Protein AF-A0A3P7J690-F1 (afdb_monomer)

Sequence (145 aa):
MEIGPRLKLELLKIEDGIDDGEVLYHRIINKTSTELEMLKKEAPKKKKLKKRMEQENEHRVIRQLEKARELARKEEEELKALKEKAARKQAAATGQTEDIENSKEKDREIAMNRERWVKIFRVVSAPISQYVEILLAKLSFLNFI

Radius of gyration: 31.62 Å; Cα contacts (8 Å, |Δi|>4): 31; chains: 1; bounding box: 75×39×84 Å

Foldseek 3Di:
DDDDDDDDDDDAWDFDDPDLGQTPDGDPDDDDPVVSVVCVVCSVVVVVVVVVVVVVVVVVVVVVVVVVVVVVVVVVVVVVVVVLVVVVVVCVVVVVPVVVVVVVVVVVVVVVVVVVVVVVCCVVVPPPVVVVVVVVVVVVVVVVD

InterPro domains:
  IPR007109 Brix domain [PS50833] (1-20)

Solvent-accessible surface area (backbone atoms only — not comparable to full-atom values): 8595 Å² total; per-residue (Å²): 136,89,85,78,89,87,83,88,85,78,89,54,68,40,58,51,78,77,100,80,39,60,76,77,42,45,74,88,64,80,77,54,73,67,57,50,52,52,49,62,69,43,48,63,56,52,52,54,49,53,52,51,54,50,52,53,49,51,56,47,53,51,53,50,51,52,51,52,50,52,49,51,50,50,53,50,52,52,51,49,54,53,50,51,54,52,52,52,56,50,25,70,73,71,71,50,55,67,65,54,54,56,50,51,54,52,53,50,51,53,50,56,50,50,53,52,49,52,53,52,49,54,66,72,66,51,60,72,67,59,57,54,52,56,50,51,54,50,54,55,56,64,73,73,111

Structure (mmCIF, N/CA/C/O backbone):
data_AF-A0A3P7J690-F1
#
_entry.id   AF-A0A3P7J690-F1
#
loop_
_atom_site.group_PDB
_atom_site.id
_atom_site.type_symbol
_atom_site.label_atom_id
_atom_site.label_alt_id
_atom_site.label_comp_id
_atom_site.label_asym_id
_atom_site.label_entity_id
_atom_site.label_seq_id
_atom_site.pdbx_PDB_ins_code
_atom_site.Cartn_x
_atom_site.Cartn_y
_atom_site.Cartn_z
_atom_site.occupancy
_atom_site.B_iso_or_equiv
_atom_site.auth_seq_id
_atom_site.auth_comp_id
_atom_site.auth_asym_id
_atom_site.auth_atom_id
_atom_site.pdbx_PDB_model_num
ATOM 1 N N . MET A 1 1 ? -42.252 13.217 -8.229 1.00 69.38 1 MET A N 1
ATOM 2 C CA . MET A 1 1 ? -41.284 12.228 -8.745 1.00 69.38 1 MET A CA 1
ATOM 3 C C . MET A 1 1 ? -40.176 12.113 -7.720 1.00 69.38 1 MET A C 1
ATOM 5 O O . MET A 1 1 ? -39.594 13.130 -7.367 1.00 69.38 1 MET A O 1
ATOM 9 N N . GLU A 1 2 ? -39.979 10.927 -7.158 1.00 85.31 2 GLU A N 1
ATOM 10 C CA . GLU A 1 2 ? -38.977 10.700 -6.119 1.00 85.31 2 GLU A CA 1
ATOM 11 C C . GLU A 1 2 ? -37.661 10.268 -6.772 1.00 85.31 2 GLU A C 1
ATOM 13 O O . GLU A 1 2 ? -37.663 9.392 -7.634 1.00 85.31 2 GLU A O 1
ATOM 18 N N . ILE A 1 3 ? -36.553 10.914 -6.405 1.00 86.62 3 ILE A N 1
ATOM 19 C CA . ILE A 1 3 ? -35.230 10.607 -6.953 1.00 86.62 3 ILE A CA 1
ATOM 20 C C . ILE A 1 3 ? -34.375 10.025 -5.829 1.00 86.62 3 ILE A C 1
ATOM 22 O O . ILE A 1 3 ? -34.085 10.690 -4.832 1.00 86.62 3 ILE A O 1
ATOM 26 N N . GLY A 1 4 ? -33.975 8.771 -6.018 1.00 92.12 4 GLY A N 1
ATOM 27 C CA . GLY A 1 4 ? -32.936 8.110 -5.239 1.00 92.12 4 GLY A CA 1
ATOM 28 C C . GLY A 1 4 ? -33.429 7.097 -4.199 1.00 92.12 4 GLY A C 1
ATOM 29 O O . GLY A 1 4 ? -34.594 7.108 -3.795 1.00 92.12 4 GLY A O 1
ATOM 30 N N . PRO A 1 5 ? -32.524 6.208 -3.757 1.00 94.50 5 PRO A N 1
ATOM 31 C CA . PRO A 1 5 ? -32.838 5.151 -2.808 1.00 94.50 5 PRO A CA 1
ATOM 32 C C . PRO A 1 5 ? -33.178 5.714 -1.424 1.00 94.50 5 PRO A C 1
ATOM 34 O O . PRO A 1 5 ? -32.599 6.702 -0.966 1.00 94.50 5 PRO A O 1
ATOM 37 N N . ARG A 1 6 ? -34.116 5.055 -0.738 1.00 93.94 6 ARG A N 1
ATOM 38 C CA . ARG A 1 6 ? -34.442 5.315 0.667 1.00 93.94 6 ARG A CA 1
ATOM 39 C C . ARG A 1 6 ? -33.715 4.306 1.534 1.00 93.94 6 ARG A C 1
ATOM 41 O O . ARG A 1 6 ? -33.884 3.103 1.364 1.00 93.94 6 ARG A O 1
ATOM 48 N N . LEU A 1 7 ? -32.889 4.813 2.442 1.00 95.31 7 LEU A N 1
ATOM 49 C CA . LEU A 1 7 ? -32.101 3.995 3.351 1.00 95.31 7 LEU A CA 1
ATOM 50 C C . LEU A 1 7 ? -32.624 4.159 4.772 1.00 95.31 7 LEU A C 1
ATOM 52 O O . LEU A 1 7 ? -32.899 5.269 5.224 1.00 95.31 7 LEU A O 1
ATOM 56 N N . LYS A 1 8 ? -32.700 3.038 5.484 1.00 94.94 8 LYS A N 1
ATOM 57 C CA . LYS A 1 8 ? -32.831 3.005 6.935 1.00 94.94 8 LYS A CA 1
ATOM 58 C C . LYS A 1 8 ? -31.535 2.423 7.479 1.00 94.94 8 LYS A C 1
ATOM 60 O O . LYS A 1 8 ? -31.213 1.274 7.194 1.00 94.94 8 LYS A O 1
ATOM 65 N N . LEU A 1 9 ? -30.781 3.237 8.205 1.00 96.19 9 LEU A N 1
ATOM 66 C CA . LEU A 1 9 ? -29.509 2.843 8.801 1.00 96.19 9 LEU A CA 1
ATOM 67 C C . LEU A 1 9 ? -29.667 2.708 10.311 1.00 96.19 9 LEU A C 1
ATOM 69 O O . LEU A 1 9 ? -30.478 3.400 10.927 1.00 96.19 9 LEU A O 1
ATOM 73 N N . GLU A 1 10 ? -28.860 1.838 10.905 1.00 95.06 10 GLU A N 1
ATOM 74 C CA . GLU A 1 10 ? -28.808 1.648 12.347 1.00 95.06 10 GLU A CA 1
ATOM 75 C C . GLU A 1 10 ? -27.361 1.681 12.839 1.00 95.06 10 GLU A C 1
ATOM 77 O O . GLU A 1 10 ? -26.461 1.126 12.210 1.00 95.06 10 GLU A O 1
ATOM 82 N N . LEU A 1 11 ? -27.137 2.323 13.989 1.00 95.44 11 LEU A N 1
ATOM 83 C CA . LEU A 1 11 ? -25.810 2.410 14.592 1.00 95.44 11 LEU A CA 1
ATOM 84 C C . LEU A 1 11 ? -25.389 1.059 15.181 1.00 95.44 11 LEU A C 1
ATOM 86 O O . LEU A 1 11 ? -25.926 0.635 16.207 1.00 95.44 11 LEU A O 1
ATOM 90 N N . LEU A 1 12 ? -24.398 0.419 14.565 1.00 95.06 12 LEU A N 1
ATOM 91 C CA . LEU A 1 12 ? -23.839 -0.842 15.052 1.00 95.06 12 LEU A CA 1
ATOM 92 C C . LEU A 1 12 ? -22.627 -0.635 15.969 1.00 95.06 12 LEU A C 1
ATOM 94 O O . LEU A 1 12 ? -22.536 -1.283 17.013 1.00 95.06 12 LEU A O 1
ATOM 98 N N . LYS A 1 13 ? -21.702 0.247 15.575 1.00 94.75 13 LYS A N 1
ATOM 99 C CA . LYS A 1 13 ? -20.387 0.420 16.201 1.00 94.75 13 LYS A CA 1
ATOM 100 C C . LYS A 1 13 ? -19.875 1.851 16.007 1.00 94.75 13 LYS A C 1
ATOM 102 O O . LYS A 1 13 ? -20.186 2.466 14.990 1.00 94.75 13 LYS A O 1
ATOM 107 N N . ILE A 1 14 ? -19.089 2.347 16.961 1.00 93.2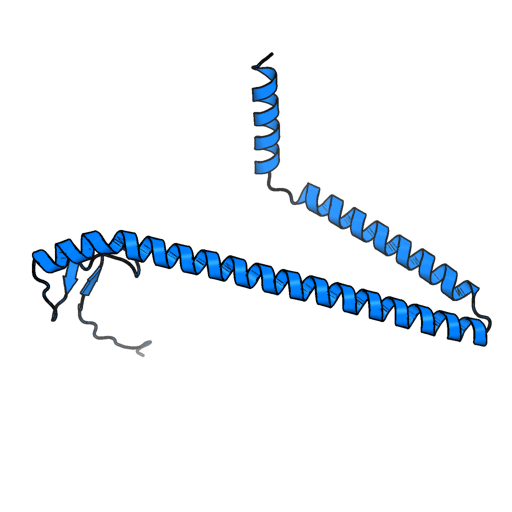5 14 ILE A N 1
ATOM 108 C CA . ILE A 1 14 ? -18.306 3.587 16.855 1.00 93.25 14 ILE A CA 1
ATOM 109 C C . ILE A 1 14 ? -16.833 3.234 17.065 1.00 93.25 14 ILE A C 1
ATOM 111 O O . ILE A 1 14 ? -16.505 2.533 18.024 1.00 93.25 14 ILE A O 1
ATOM 115 N N . GLU A 1 15 ? -15.964 3.723 16.185 1.00 92.50 15 GLU A N 1
ATOM 116 C CA . GLU A 1 15 ? -14.510 3.546 16.250 1.00 92.50 15 GLU A CA 1
ATOM 117 C C . GLU A 1 15 ? -13.802 4.899 16.231 1.00 92.50 15 GLU A C 1
ATOM 119 O O . GLU A 1 15 ? -14.315 5.865 15.667 1.00 92.50 15 GLU A O 1
ATOM 124 N N . ASP A 1 16 ? -12.633 4.961 16.861 1.00 89.69 16 ASP A N 1
ATOM 125 C CA . ASP A 1 16 ? -11.772 6.139 16.844 1.00 89.69 16 ASP A CA 1
ATOM 126 C C . ASP A 1 16 ? -10.922 6.197 15.562 1.00 89.69 16 ASP A C 1
ATOM 128 O O . ASP A 1 16 ? -10.019 5.390 15.358 1.00 89.69 16 ASP A O 1
ATOM 132 N N . GLY A 1 17 ? -11.185 7.162 14.684 1.00 87.56 17 GLY A N 1
ATOM 133 C CA . GLY A 1 17 ? -10.461 7.314 13.421 1.00 87.56 17 GLY A CA 1
ATOM 134 C C . GLY A 1 17 ? -11.011 6.446 12.285 1.00 87.56 17 GLY A C 1
ATOM 135 O O . GLY A 1 17 ? -12.208 6.181 12.213 1.00 87.56 17 GLY A O 1
ATOM 136 N N . ILE A 1 18 ? -10.140 6.065 11.344 1.00 84.69 18 ILE A N 1
ATOM 137 C CA . ILE A 1 18 ? -10.514 5.359 10.108 1.00 84.69 18 ILE A CA 1
ATOM 138 C C . ILE A 1 18 ? -9.861 3.974 10.106 1.00 84.69 18 ILE A C 1
ATOM 140 O O . ILE A 1 18 ? -8.638 3.873 10.214 1.00 84.69 18 ILE A O 1
ATOM 144 N N . ASP A 1 19 ? -10.690 2.936 9.977 1.00 76.56 19 ASP A N 1
ATOM 145 C CA . ASP A 1 19 ? -10.385 1.510 9.755 1.00 76.56 19 ASP A CA 1
ATOM 146 C C . ASP A 1 19 ? -9.514 0.758 10.788 1.00 76.56 19 ASP A C 1
ATOM 148 O O . ASP A 1 19 ? -9.654 -0.456 10.914 1.00 76.56 19 ASP A O 1
ATOM 152 N N . ASP A 1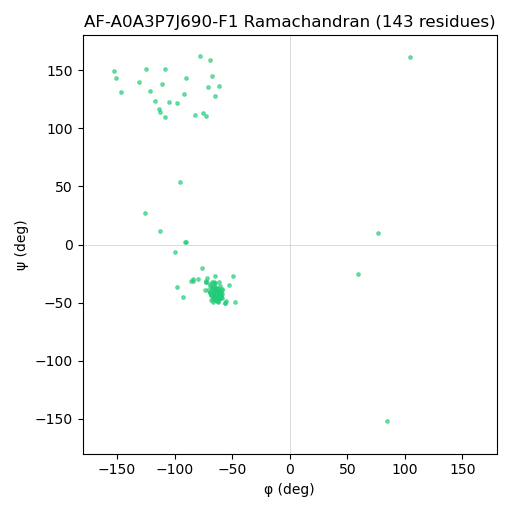 20 ? -8.653 1.428 11.560 1.00 75.38 20 ASP A N 1
ATOM 153 C CA . ASP A 1 20 ? -7.744 0.804 12.546 1.00 75.38 20 ASP A CA 1
ATOM 154 C C . ASP A 1 20 ? -7.898 1.405 13.962 1.00 75.38 20 ASP A C 1
ATOM 156 O O . ASP A 1 20 ? -6.951 1.446 14.756 1.00 75.38 20 ASP A O 1
ATOM 160 N N . GLY A 1 21 ? -9.093 1.916 14.253 1.00 82.94 21 GLY A N 1
ATOM 161 C CA . GLY A 1 21 ? -9.443 2.598 15.493 1.00 82.94 21 GLY A CA 1
ATOM 162 C C . GLY A 1 21 ? -9.715 1.701 16.691 1.00 82.94 21 GLY A C 1
ATOM 163 O O . GLY A 1 21 ? -10.032 0.519 16.560 1.00 82.94 21 GLY A O 1
ATOM 164 N N . GLU A 1 22 ? -9.664 2.283 17.888 1.00 86.81 22 GLU A N 1
ATOM 165 C CA . GLU A 1 22 ? -10.257 1.642 19.062 1.00 86.81 22 GLU A CA 1
ATOM 166 C C . GLU A 1 22 ? -11.787 1.673 18.953 1.00 86.81 22 GLU A C 1
ATOM 168 O O . GLU A 1 22 ? -12.374 2.700 18.617 1.00 86.81 22 GLU A O 1
ATOM 173 N N . VAL A 1 23 ? -12.448 0.556 19.267 1.00 89.50 23 VAL A N 1
ATOM 174 C CA . VAL A 1 23 ? -13.912 0.495 19.332 1.00 89.50 23 VAL A CA 1
ATOM 175 C C . VAL A 1 23 ? -14.397 1.179 20.607 1.00 89.50 23 VAL A C 1
ATOM 177 O O . VAL A 1 23 ? -14.185 0.662 21.702 1.00 89.50 23 VAL A O 1
ATOM 180 N N . LEU A 1 24 ? -15.094 2.304 20.457 1.00 89.94 24 LEU A N 1
ATOM 181 C CA . LEU A 1 24 ? -15.653 3.085 21.564 1.00 89.94 24 LEU A CA 1
ATOM 182 C C . LEU A 1 24 ? -17.028 2.566 21.999 1.00 89.94 24 LEU A C 1
ATOM 184 O O . LEU A 1 24 ? -17.396 2.651 23.167 1.00 89.94 24 LEU A O 1
ATOM 188 N N . TYR A 1 25 ? -17.794 2.025 21.053 1.00 90.88 25 TYR A N 1
ATOM 189 C CA . TYR A 1 25 ? -19.128 1.487 21.297 1.00 90.88 25 TYR A CA 1
ATOM 190 C C . TYR A 1 25 ? -19.438 0.367 20.313 1.00 90.88 25 TYR A C 1
ATOM 192 O O . TYR A 1 25 ? -19.100 0.468 19.134 1.00 90.88 25 TYR A O 1
ATOM 200 N N . HIS A 1 26 ? -20.141 -0.666 20.770 1.00 94.12 26 HIS A N 1
ATOM 201 C CA . HIS A 1 26 ? -20.696 -1.699 19.907 1.00 94.12 26 HIS A CA 1
ATOM 202 C C . HIS A 1 26 ? -22.026 -2.193 20.487 1.00 94.12 26 HIS A C 1
ATOM 204 O O . HIS A 1 26 ? -22.111 -2.525 21.662 1.00 94.12 26 HIS A O 1
ATOM 210 N N . ARG A 1 27 ? -23.078 -2.269 19.663 1.00 92.75 27 ARG A N 1
ATOM 211 C CA . ARG A 1 27 ? -24.443 -2.580 20.130 1.00 92.75 27 ARG A CA 1
ATOM 212 C C . ARG A 1 27 ? -24.598 -3.998 20.697 1.00 92.75 27 ARG A C 1
ATOM 214 O O . ARG A 1 27 ? -25.287 -4.191 21.688 1.00 92.75 27 ARG A O 1
ATOM 221 N N . ILE A 1 28 ? -24.016 -4.984 20.013 1.00 94.19 28 ILE A N 1
ATOM 222 C CA . ILE A 1 28 ? -24.199 -6.416 20.315 1.00 94.19 28 ILE A CA 1
ATOM 223 C C . ILE A 1 28 ? -23.046 -6.989 21.154 1.00 94.19 28 ILE A C 1
ATOM 225 O O . ILE A 1 28 ? -23.262 -7.853 21.997 1.00 94.19 28 ILE A O 1
ATOM 229 N N . ILE A 1 29 ? -21.815 -6.535 20.911 1.00 89.44 29 ILE A N 1
ATOM 230 C CA . ILE A 1 29 ? -20.603 -7.125 21.478 1.00 89.44 29 ILE A CA 1
ATOM 231 C C . ILE A 1 29 ? -20.042 -6.179 22.532 1.00 89.44 29 ILE A C 1
ATOM 233 O O . ILE A 1 29 ? -19.474 -5.147 22.192 1.00 89.44 29 ILE A O 1
ATOM 237 N N . ASN A 1 30 ? -20.131 -6.571 23.797 1.00 87.38 30 ASN A N 1
ATOM 238 C CA . ASN A 1 30 ? -19.525 -5.830 24.895 1.00 87.38 30 ASN A CA 1
ATOM 239 C C . ASN A 1 30 ? -18.272 -6.564 25.361 1.00 87.38 30 ASN A C 1
ATOM 241 O O . ASN A 1 30 ? -18.339 -7.736 25.725 1.00 87.38 30 ASN A O 1
ATOM 245 N N . LYS A 1 31 ? -17.133 -5.874 25.331 1.00 88.00 31 LYS A N 1
ATOM 246 C CA . LYS A 1 31 ? -15.862 -6.407 25.827 1.00 88.00 3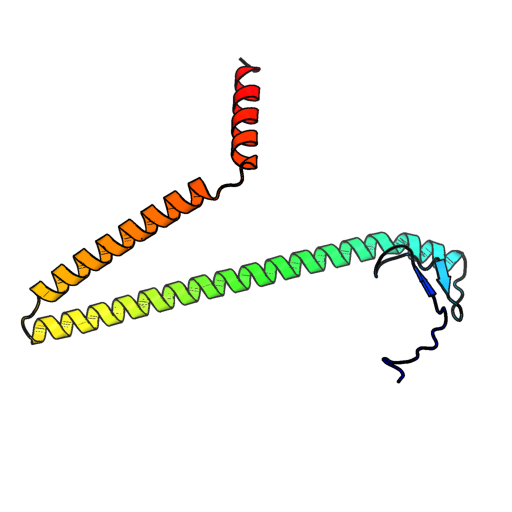1 LYS A CA 1
ATOM 247 C C . LYS A 1 31 ? -15.696 -6.056 27.297 1.00 88.00 31 LYS A C 1
ATOM 249 O O . LYS A 1 31 ? -16.082 -4.969 27.726 1.00 88.00 31 LYS A O 1
ATOM 254 N N . THR A 1 32 ? -15.109 -6.969 28.055 1.00 89.31 32 THR A N 1
ATOM 255 C CA . THR A 1 32 ? -14.739 -6.720 29.452 1.00 89.31 32 THR A CA 1
ATOM 256 C C . THR A 1 32 ? -13.579 -5.722 29.533 1.00 89.31 32 THR A C 1
ATOM 258 O O . THR A 1 32 ? -12.834 -5.525 28.569 1.00 89.31 32 THR A O 1
ATOM 261 N N . SER A 1 33 ? -13.402 -5.068 30.686 1.00 87.19 33 SER A N 1
ATOM 262 C CA . SER A 1 33 ? -12.327 -4.079 30.873 1.00 87.19 33 SER A CA 1
ATOM 263 C C . SER A 1 33 ? -10.934 -4.674 30.641 1.00 87.19 33 SER A C 1
ATOM 265 O O . SER A 1 33 ? -10.083 -4.042 30.017 1.00 87.19 33 SER A O 1
ATOM 267 N N . THR A 1 34 ? -10.723 -5.918 31.069 1.00 90.31 34 THR A N 1
ATOM 268 C CA . THR A 1 34 ? -9.463 -6.649 30.893 1.00 90.31 34 THR A CA 1
ATOM 269 C C . THR A 1 34 ? -9.164 -6.923 29.418 1.00 90.31 34 THR A C 1
ATOM 271 O O . THR A 1 34 ? -8.036 -6.725 28.966 1.00 90.31 34 THR A O 1
ATOM 274 N N . GLU A 1 35 ? -10.168 -7.312 28.631 1.00 86.94 35 GLU A N 1
ATOM 275 C CA . GLU A 1 35 ? -10.029 -7.504 27.183 1.00 86.94 35 GLU A CA 1
ATOM 276 C C . GLU A 1 35 ? -9.717 -6.193 26.457 1.00 86.94 35 GLU A C 1
ATOM 278 O O . GLU A 1 35 ? -8.874 -6.176 25.557 1.00 86.94 35 GLU A O 1
ATOM 283 N N . LEU A 1 36 ? -10.348 -5.085 26.858 1.00 86.56 36 LEU A N 1
ATOM 284 C CA . LEU A 1 36 ? -10.062 -3.762 26.297 1.00 86.56 36 LEU A CA 1
ATOM 285 C C . LEU A 1 36 ? -8.610 -3.344 26.555 1.00 86.56 36 LEU A C 1
ATOM 287 O O . LEU A 1 36 ? -7.933 -2.877 25.638 1.00 86.56 36 LEU A O 1
ATOM 291 N N . GLU A 1 37 ? -8.090 -3.567 27.762 1.00 88.25 37 GLU A N 1
ATOM 292 C CA . GLU A 1 37 ? -6.685 -3.291 28.077 1.00 88.25 37 GLU A CA 1
ATOM 293 C C . GLU A 1 37 ? -5.713 -4.150 27.261 1.00 88.25 37 GLU A C 1
ATOM 295 O O . GLU A 1 37 ? -4.695 -3.644 26.778 1.00 88.25 37 GLU A O 1
ATOM 300 N N . MET A 1 38 ? -6.012 -5.440 27.076 1.00 89.69 38 MET A N 1
ATOM 301 C CA . MET A 1 38 ? -5.195 -6.313 26.227 1.00 89.69 38 MET A CA 1
ATOM 302 C C . MET A 1 38 ? -5.178 -5.817 24.780 1.00 89.69 38 MET A C 1
ATOM 304 O O . MET A 1 38 ? -4.111 -5.701 24.175 1.00 89.69 38 MET A O 1
ATOM 308 N N . LEU A 1 39 ? -6.337 -5.434 24.243 1.00 86.94 39 LEU A N 1
ATOM 309 C CA . LEU A 1 39 ? -6.446 -4.899 22.888 1.00 86.94 39 LEU A CA 1
ATOM 310 C C . LEU A 1 39 ? -5.667 -3.593 22.717 1.00 86.94 39 LEU A C 1
ATOM 312 O O . LEU A 1 39 ? -4.958 -3.445 21.722 1.00 86.94 39 LEU A O 1
ATOM 316 N N . LYS A 1 40 ? -5.714 -2.690 23.703 1.00 86.56 40 LYS A N 1
ATOM 317 C CA . LYS A 1 40 ? -4.905 -1.458 23.715 1.00 86.56 40 LYS A CA 1
ATOM 318 C C . LYS A 1 40 ? -3.410 -1.751 23.679 1.00 86.56 40 LYS A C 1
ATOM 320 O O . LYS A 1 40 ? -2.671 -1.104 22.940 1.00 86.56 40 LYS A O 1
ATOM 325 N N . LYS A 1 41 ? -2.957 -2.751 24.439 1.00 89.94 41 LYS A N 1
ATOM 326 C CA . LYS A 1 41 ? -1.547 -3.178 24.454 1.00 89.94 41 LYS A CA 1
ATOM 327 C C . LYS A 1 41 ? -1.118 -3.816 23.127 1.00 89.94 41 LYS A C 1
ATOM 329 O O . LYS A 1 41 ? 0.039 -3.680 22.724 1.00 89.94 41 LYS A O 1
ATOM 334 N N . GLU A 1 42 ? -2.022 -4.503 22.433 1.00 89.19 42 GLU A N 1
ATOM 335 C CA . GLU A 1 42 ? -1.742 -5.155 21.148 1.00 89.19 42 GLU A CA 1
ATOM 336 C C . GLU A 1 42 ? -1.845 -4.232 19.929 1.00 89.19 42 GLU A C 1
ATOM 338 O O . GLU A 1 42 ? -1.116 -4.433 18.953 1.00 89.19 42 GLU A O 1
ATOM 343 N N . ALA A 1 43 ? -2.715 -3.222 19.968 1.00 87.06 43 ALA A N 1
ATOM 344 C CA . ALA A 1 43 ? -2.956 -2.286 18.871 1.00 87.06 43 ALA A CA 1
ATOM 345 C C . ALA A 1 43 ? -1.671 -1.700 18.241 1.00 87.06 43 ALA A C 1
ATOM 347 O O . ALA A 1 43 ? -1.511 -1.806 17.019 1.00 87.06 43 ALA A O 1
ATOM 348 N N . PRO A 1 44 ? -0.690 -1.166 19.004 1.00 88.06 44 PRO A N 1
ATOM 349 C CA . PRO A 1 44 ? 0.525 -0.613 18.406 1.00 88.06 44 PRO A CA 1
ATOM 350 C C . PRO A 1 44 ? 1.387 -1.683 17.727 1.00 88.06 44 PRO A C 1
ATOM 352 O O . PRO A 1 44 ? 2.020 -1.411 16.704 1.00 88.06 44 PRO A O 1
ATOM 355 N N . LYS A 1 45 ? 1.395 -2.918 18.250 1.00 90.56 45 LYS A N 1
ATOM 356 C CA . LYS A 1 45 ? 2.121 -4.039 17.635 1.00 90.56 45 LYS A CA 1
ATOM 357 C C . LYS A 1 45 ? 1.501 -4.407 16.291 1.00 90.56 45 LYS A C 1
ATOM 359 O O . LYS A 1 45 ? 2.234 -4.535 15.311 1.00 90.56 45 LYS A O 1
ATOM 364 N N . LYS A 1 46 ? 0.168 -4.509 16.229 1.00 88.75 46 LYS A N 1
ATOM 365 C CA . LYS A 1 46 ? -0.575 -4.787 14.988 1.00 88.75 46 LYS A CA 1
ATOM 366 C C . LYS A 1 46 ? -0.344 -3.690 13.950 1.00 88.75 46 LYS A C 1
ATOM 368 O O . LYS A 1 46 ? 0.025 -3.998 12.819 1.00 88.75 46 LYS A O 1
ATOM 373 N N . LYS A 1 47 ? -0.425 -2.417 14.351 1.00 88.38 47 LYS A N 1
ATOM 374 C CA . LYS A 1 47 ? -0.158 -1.269 13.468 1.00 88.38 47 LYS A CA 1
ATOM 375 C C . LYS A 1 47 ? 1.269 -1.282 12.912 1.00 88.38 47 LYS A C 1
ATOM 377 O O . LYS A 1 47 ? 1.477 -1.072 11.719 1.00 88.38 47 LYS A O 1
ATOM 382 N N . LYS A 1 48 ? 2.261 -1.579 13.758 1.00 91.94 48 LYS A N 1
ATOM 383 C CA . LYS A 1 48 ? 3.665 -1.698 13.336 1.00 91.94 48 LYS A CA 1
ATOM 384 C C . LYS A 1 48 ? 3.873 -2.854 12.356 1.00 91.94 48 LYS A C 1
ATOM 386 O O . LYS A 1 48 ? 4.622 -2.692 11.398 1.00 91.94 48 LYS A O 1
ATOM 391 N N . LEU A 1 49 ? 3.229 -3.998 12.590 1.00 93.44 49 LEU A N 1
ATOM 392 C CA . LEU A 1 49 ? 3.312 -5.152 11.697 1.00 93.44 49 LEU A CA 1
ATOM 393 C C . LEU A 1 49 ? 2.679 -4.844 10.335 1.00 93.44 49 LEU A C 1
ATOM 395 O O . LEU A 1 49 ? 3.332 -5.055 9.320 1.00 93.44 49 LEU A O 1
ATOM 399 N N . LYS A 1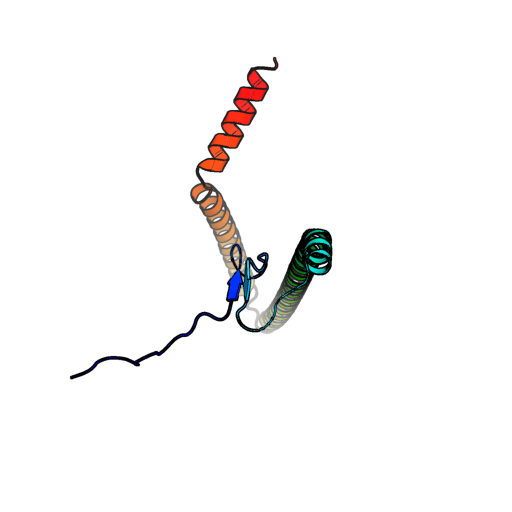 50 ? 1.473 -4.260 10.319 1.00 91.06 50 LYS A N 1
ATOM 400 C CA . LYS A 1 50 ? 0.774 -3.843 9.093 1.00 91.06 50 LYS A CA 1
ATOM 401 C C . LYS A 1 50 ? 1.642 -2.901 8.256 1.00 91.06 50 LYS A C 1
ATOM 403 O O . LYS A 1 50 ? 1.880 -3.172 7.085 1.00 91.06 50 LYS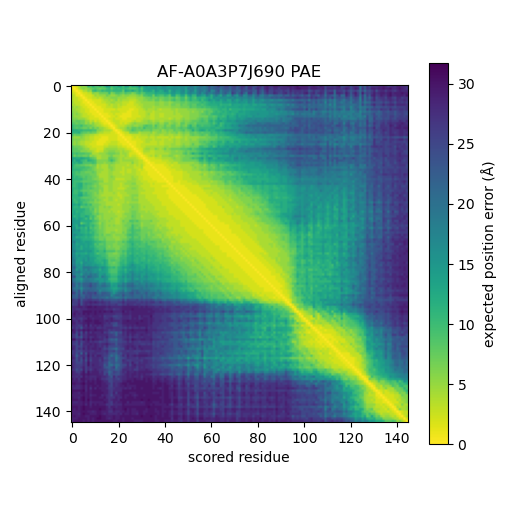 A O 1
ATOM 408 N N . LYS A 1 51 ? 2.224 -1.874 8.887 1.00 92.38 51 LYS A N 1
ATOM 409 C CA . LYS A 1 51 ? 3.127 -0.932 8.210 1.00 92.38 51 LYS A CA 1
ATOM 410 C C . LYS A 1 51 ? 4.379 -1.608 7.640 1.00 92.38 51 LYS A C 1
ATOM 412 O O . LYS A 1 51 ? 4.803 -1.275 6.541 1.00 92.38 51 LYS A O 1
ATOM 417 N N . ARG A 1 52 ? 4.979 -2.555 8.370 1.00 95.50 52 ARG A N 1
ATOM 418 C CA . ARG A 1 52 ? 6.132 -3.323 7.866 1.00 95.50 52 ARG A CA 1
ATOM 419 C C . ARG A 1 52 ? 5.763 -4.165 6.648 1.00 95.50 52 ARG A C 1
ATOM 421 O O . ARG A 1 52 ? 6.485 -4.133 5.662 1.00 95.50 52 ARG A O 1
ATOM 428 N N . MET A 1 53 ? 4.633 -4.867 6.704 1.00 94.75 53 MET A N 1
ATOM 429 C CA . MET A 1 53 ? 4.152 -5.682 5.586 1.00 94.75 53 MET A CA 1
ATOM 430 C C . MET A 1 53 ? 3.869 -4.837 4.340 1.00 94.75 53 MET A C 1
ATOM 432 O O . MET A 1 53 ? 4.192 -5.251 3.229 1.00 94.75 53 MET A O 1
ATOM 436 N N . GLU A 1 54 ? 3.293 -3.649 4.520 1.00 94.56 54 GLU A N 1
ATOM 437 C CA . GLU A 1 54 ? 3.037 -2.705 3.433 1.00 94.56 54 GLU A CA 1
ATOM 438 C C . GLU A 1 54 ? 4.342 -2.239 2.778 1.00 94.56 54 GLU A C 1
ATOM 440 O O . GLU A 1 54 ? 4.505 -2.393 1.569 1.00 94.56 54 GLU A O 1
ATOM 445 N N . GLN A 1 55 ? 5.324 -1.815 3.579 1.00 95.75 55 GLN A N 1
ATOM 446 C CA . GLN A 1 55 ? 6.654 -1.434 3.090 1.00 95.75 55 GLN A CA 1
ATOM 447 C C . GLN A 1 55 ? 7.347 -2.582 2.345 1.00 95.75 55 GLN A C 1
ATOM 449 O O . GLN A 1 55 ? 7.886 -2.398 1.255 1.00 95.75 55 GLN A O 1
ATOM 454 N N . GLU A 1 56 ? 7.331 -3.793 2.902 1.00 95.94 56 GLU A N 1
ATOM 455 C CA . GLU A 1 56 ? 7.913 -4.971 2.253 1.00 95.94 56 GLU A CA 1
ATOM 456 C C . GLU A 1 56 ? 7.245 -5.268 0.907 1.00 95.94 56 GLU A C 1
ATOM 458 O O . GLU A 1 56 ? 7.933 -5.590 -0.070 1.00 95.94 56 GLU A O 1
ATOM 463 N N . ASN A 1 57 ? 5.920 -5.125 0.834 1.00 94.44 57 ASN A N 1
ATOM 464 C CA . ASN A 1 57 ? 5.174 -5.306 -0.401 1.00 94.44 57 ASN A CA 1
ATOM 465 C C . ASN A 1 57 ? 5.519 -4.229 -1.437 1.00 94.44 57 ASN A C 1
ATOM 467 O O . ASN A 1 57 ? 5.805 -4.577 -2.582 1.00 94.44 57 ASN A O 1
ATOM 471 N N . GLU A 1 58 ? 5.569 -2.957 -1.045 1.00 95.81 58 GLU A N 1
ATOM 472 C CA . GLU A 1 58 ? 5.998 -1.854 -1.913 1.00 95.81 58 GLU A CA 1
ATOM 473 C C . GLU A 1 58 ? 7.404 -2.106 -2.469 1.00 95.81 58 GLU A C 1
ATOM 475 O O . GLU A 1 58 ? 7.607 -2.110 -3.685 1.00 95.81 58 GLU A O 1
ATOM 480 N N . HIS A 1 59 ? 8.371 -2.431 -1.607 1.00 95.06 59 HIS A N 1
ATOM 481 C CA . HIS A 1 59 ? 9.737 -2.749 -2.025 1.00 95.06 59 HIS A CA 1
ATOM 482 C C . HIS A 1 59 ? 9.813 -3.976 -2.938 1.00 95.06 59 HIS A C 1
ATOM 484 O O . HIS A 1 59 ? 10.702 -4.067 -3.791 1.00 95.06 59 HIS A O 1
ATOM 490 N N . ARG A 1 60 ? 8.931 -4.963 -2.754 1.00 96.06 60 ARG A N 1
ATOM 491 C CA . ARG A 1 60 ? 8.844 -6.128 -3.640 1.00 96.06 60 ARG A CA 1
ATOM 492 C C . ARG A 1 60 ? 8.319 -5.726 -5.015 1.00 96.06 60 ARG A C 1
ATOM 494 O O . ARG A 1 60 ? 8.922 -6.117 -6.011 1.00 96.06 60 ARG A O 1
ATOM 501 N N . VAL A 1 61 ? 7.239 -4.949 -5.068 1.00 96.00 61 VAL A N 1
ATOM 502 C CA . VAL A 1 61 ? 6.634 -4.475 -6.321 1.00 96.00 61 VAL A CA 1
ATOM 503 C C . VAL A 1 61 ? 7.619 -3.597 -7.090 1.00 96.00 61 VAL A C 1
ATOM 505 O O . VAL A 1 61 ? 7.845 -3.844 -8.271 1.00 96.00 61 VAL A O 1
ATOM 508 N N . ILE A 1 62 ? 8.285 -2.652 -6.421 1.00 95.69 62 ILE A N 1
ATOM 509 C CA . ILE A 1 62 ? 9.309 -1.792 -7.036 1.00 95.69 62 ILE A CA 1
ATOM 510 C C . ILE A 1 62 ? 10.418 -2.641 -7.665 1.00 95.69 62 ILE A C 1
ATOM 512 O O . ILE A 1 62 ? 10.699 -2.496 -8.852 1.00 95.69 62 ILE A O 1
ATOM 516 N N . ARG A 1 63 ? 10.982 -3.603 -6.919 1.00 95.38 63 ARG A N 1
ATOM 517 C CA . ARG A 1 63 ? 12.031 -4.495 -7.444 1.00 95.38 63 ARG A CA 1
ATOM 518 C C . ARG A 1 63 ? 11.564 -5.333 -8.634 1.00 95.38 63 ARG A C 1
ATOM 520 O O . ARG A 1 63 ? 12.358 -5.611 -9.529 1.00 95.38 63 ARG A O 1
ATOM 527 N N . GLN A 1 64 ? 10.307 -5.774 -8.651 1.00 94.00 64 GLN A N 1
ATOM 528 C CA . GLN A 1 64 ? 9.755 -6.506 -9.794 1.00 94.00 64 GLN A CA 1
ATOM 529 C C . GLN A 1 64 ? 9.610 -5.603 -11.022 1.00 94.00 64 GLN A C 1
ATOM 531 O O . GLN A 1 64 ? 10.002 -6.006 -12.115 1.00 94.00 64 GLN A O 1
ATOM 536 N N . LEU A 1 65 ? 9.116 -4.378 -10.840 1.00 95.38 65 LEU A N 1
ATOM 537 C CA . LEU A 1 65 ? 8.979 -3.400 -11.917 1.00 95.38 65 LEU A CA 1
ATOM 538 C C . LEU A 1 65 ? 10.337 -2.986 -12.494 1.00 95.38 65 LEU A C 1
ATOM 540 O O . LEU A 1 65 ? 10.475 -2.890 -13.710 1.00 95.38 65 LEU A O 1
ATOM 544 N N . GLU A 1 66 ? 11.351 -2.781 -11.653 1.00 95.00 66 GLU A N 1
ATOM 545 C CA . GLU A 1 66 ? 12.719 -2.493 -12.098 1.00 95.00 66 GLU A CA 1
ATOM 546 C C . GLU A 1 66 ? 13.299 -3.646 -12.917 1.00 95.00 66 GLU A C 1
ATOM 548 O O . GLU A 1 66 ? 13.801 -3.427 -14.016 1.00 95.00 66 GLU A O 1
ATOM 553 N N . LYS A 1 67 ? 13.164 -4.889 -12.438 1.00 95.06 67 LYS A N 1
ATOM 554 C CA . LYS A 1 67 ? 13.612 -6.073 -13.186 1.00 95.06 67 LYS A CA 1
ATOM 555 C C . LYS A 1 67 ? 12.900 -6.214 -14.528 1.00 95.06 67 LYS A C 1
ATOM 557 O O . LYS A 1 67 ? 13.555 -6.513 -15.521 1.00 95.06 67 LYS A O 1
ATOM 562 N N . ALA A 1 68 ? 11.588 -5.987 -14.565 1.00 94.75 68 ALA A N 1
ATOM 563 C CA . ALA A 1 68 ? 10.815 -6.030 -15.802 1.00 94.75 68 ALA A CA 1
ATOM 564 C C . ALA A 1 68 ? 11.269 -4.945 -16.793 1.00 94.75 68 ALA A C 1
ATOM 566 O O . ALA A 1 68 ? 11.417 -5.224 -17.979 1.00 94.75 68 ALA A O 1
ATOM 567 N N . ARG A 1 69 ? 11.557 -3.727 -16.310 1.00 94.19 69 ARG A N 1
ATOM 568 C CA . ARG A 1 69 ? 12.102 -2.638 -17.137 1.00 94.19 69 ARG A CA 1
ATOM 569 C C . ARG A 1 69 ? 13.489 -2.958 -17.684 1.00 94.19 69 ARG A C 1
ATOM 571 O O . ARG A 1 69 ? 13.740 -2.712 -18.857 1.00 94.19 69 ARG A O 1
ATOM 578 N N . GLU A 1 70 ? 14.377 -3.505 -16.859 1.00 94.25 70 GLU A N 1
ATOM 579 C CA . GLU A 1 70 ? 15.722 -3.895 -17.295 1.00 94.25 70 GLU A CA 1
ATOM 580 C C . GLU A 1 70 ? 15.677 -5.024 -18.329 1.00 94.25 70 GLU A C 1
ATOM 582 O O . GLU A 1 70 ? 16.424 -4.984 -19.303 1.00 94.25 70 GLU A O 1
ATOM 587 N N . LEU A 1 71 ? 14.784 -6.003 -18.153 1.00 94.88 71 LEU A N 1
ATOM 588 C CA . LEU A 1 71 ? 14.579 -7.063 -19.138 1.00 94.88 71 LEU A CA 1
ATOM 589 C C . LEU A 1 71 ? 14.059 -6.492 -20.463 1.00 94.88 71 LEU A C 1
ATOM 591 O O . LEU A 1 71 ? 14.659 -6.748 -21.500 1.00 94.88 71 LEU A O 1
ATOM 595 N N . ALA A 1 72 ? 13.026 -5.648 -20.416 1.00 93.38 72 ALA A N 1
ATOM 596 C CA . ALA A 1 72 ? 12.482 -5.002 -21.607 1.00 93.38 72 ALA A CA 1
ATOM 597 C C . ALA A 1 72 ? 13.534 -4.151 -22.341 1.00 93.38 72 ALA A C 1
ATOM 599 O O . ALA A 1 72 ? 13.595 -4.176 -23.568 1.00 93.38 72 ALA A O 1
ATOM 600 N N . ARG A 1 73 ? 14.404 -3.437 -21.608 1.00 93.12 73 ARG A N 1
ATOM 601 C CA . ARG A 1 73 ? 15.498 -2.663 -22.217 1.00 93.12 73 ARG A CA 1
ATOM 602 C C . ARG A 1 73 ? 16.497 -3.571 -22.934 1.00 93.12 73 ARG A C 1
ATOM 604 O O . ARG A 1 73 ? 16.897 -3.261 -24.051 1.00 93.12 73 ARG A O 1
ATOM 611 N N . LYS A 1 74 ? 16.873 -4.699 -22.324 1.00 92.75 74 LYS A N 1
ATOM 612 C CA . LYS A 1 74 ? 17.770 -5.680 -22.955 1.00 92.75 74 LYS A CA 1
ATOM 613 C C . LYS A 1 74 ? 17.152 -6.293 -24.208 1.00 92.75 74 LYS A C 1
ATOM 615 O O . LYS A 1 74 ? 17.819 -6.361 -25.232 1.00 92.75 74 LYS A O 1
ATOM 620 N N . GLU A 1 75 ? 15.881 -6.679 -24.151 1.00 91.94 75 GLU A N 1
ATOM 621 C CA . GLU A 1 75 ? 15.156 -7.213 -25.310 1.00 91.94 75 GLU A CA 1
ATOM 622 C C . GLU A 1 75 ? 15.077 -6.186 -26.453 1.00 91.94 75 GLU A C 1
ATOM 624 O O . GLU A 1 75 ? 15.264 -6.533 -27.621 1.00 91.94 75 GLU A O 1
ATOM 629 N N . GLU A 1 76 ? 14.857 -4.907 -26.135 1.00 92.31 76 GLU A N 1
ATOM 630 C CA . GLU A 1 76 ? 14.864 -3.822 -27.120 1.00 92.31 76 GLU A CA 1
ATOM 631 C C . GLU A 1 76 ? 16.255 -3.619 -27.747 1.00 92.31 76 GLU A C 1
ATOM 633 O O . GLU A 1 76 ? 16.369 -3.492 -28.971 1.00 92.31 76 GLU A O 1
ATOM 638 N N . GLU A 1 77 ? 17.315 -3.625 -26.934 1.00 91.62 77 GLU A N 1
ATOM 639 C CA . GLU A 1 77 ? 18.709 -3.531 -27.388 1.00 91.62 77 GLU A CA 1
ATOM 640 C C . GLU A 1 77 ? 19.082 -4.706 -28.310 1.00 91.62 77 GLU A C 1
ATOM 642 O O . GLU A 1 77 ? 19.635 -4.494 -29.395 1.00 91.62 77 GLU A O 1
ATOM 647 N N . GLU A 1 78 ? 18.721 -5.934 -27.932 1.00 92.44 78 GLU A N 1
ATOM 648 C CA . GLU A 1 78 ? 18.936 -7.142 -28.735 1.00 92.44 78 GLU A CA 1
ATOM 649 C C . GLU A 1 78 ? 18.176 -7.082 -30.064 1.00 92.44 78 GLU A C 1
ATOM 651 O O . GLU A 1 78 ? 18.752 -7.337 -31.128 1.00 92.44 78 GLU A O 1
ATOM 656 N N . LEU A 1 79 ? 16.902 -6.677 -30.037 1.00 91.19 79 LEU A N 1
ATOM 657 C CA . LEU A 1 79 ? 16.089 -6.526 -31.241 1.00 91.19 79 LEU A CA 1
ATOM 658 C C . LEU A 1 79 ? 16.665 -5.456 -32.176 1.00 91.19 79 LEU A C 1
ATOM 660 O O . LEU A 1 79 ? 16.687 -5.646 -33.397 1.00 91.19 79 LEU A O 1
ATOM 664 N N . LYS A 1 80 ? 17.151 -4.338 -31.626 1.00 90.44 80 LYS A N 1
ATOM 665 C CA . LYS A 1 80 ? 17.789 -3.266 -32.400 1.00 90.44 80 LYS A CA 1
ATOM 666 C C . LYS A 1 80 ? 19.086 -3.748 -33.048 1.00 90.44 80 LYS A C 1
ATOM 668 O O . LYS A 1 80 ? 19.273 -3.527 -34.245 1.00 90.44 80 LYS A O 1
ATOM 673 N N . ALA A 1 81 ? 19.928 -4.471 -32.310 1.00 90.56 81 ALA A N 1
ATOM 674 C CA . ALA A 1 81 ? 21.156 -5.059 -32.841 1.00 90.56 81 ALA A CA 1
ATOM 675 C C . ALA A 1 81 ? 20.871 -6.083 -33.956 1.00 90.56 81 ALA A C 1
ATOM 677 O O . ALA A 1 81 ? 21.560 -6.108 -34.981 1.00 90.56 81 ALA A O 1
ATOM 678 N N . LEU A 1 82 ? 19.825 -6.901 -33.798 1.00 90.50 82 LEU A N 1
ATOM 679 C CA . LEU A 1 82 ? 19.419 -7.879 -34.806 1.00 90.50 82 LEU A CA 1
ATOM 680 C C . LEU A 1 82 ? 18.921 -7.193 -36.089 1.00 90.50 82 LEU A C 1
ATOM 682 O O . LEU A 1 82 ? 19.329 -7.579 -37.188 1.00 90.50 82 LEU A O 1
ATOM 686 N N . LYS A 1 83 ? 18.102 -6.141 -35.950 1.00 87.69 83 LYS A N 1
ATOM 687 C CA . LYS A 1 83 ? 17.625 -5.311 -37.069 1.00 87.69 83 LYS A CA 1
ATOM 688 C C . LYS A 1 83 ? 18.775 -4.618 -37.794 1.00 87.69 83 LYS A C 1
ATOM 690 O O . LYS A 1 83 ? 18.832 -4.675 -39.019 1.00 87.69 83 LYS A O 1
ATOM 695 N N . GLU A 1 84 ? 19.723 -4.028 -37.067 1.00 86.06 84 GLU A N 1
ATOM 696 C CA . GLU A 1 84 ? 20.894 -3.375 -37.664 1.00 86.06 84 GLU A CA 1
ATOM 697 C C . GLU A 1 84 ? 21.767 -4.377 -38.435 1.00 86.06 84 GLU A C 1
ATOM 699 O O . GLU A 1 84 ? 22.207 -4.100 -39.554 1.00 86.06 84 GLU A O 1
ATOM 704 N N . LYS A 1 85 ? 21.978 -5.577 -37.880 1.00 87.19 85 LYS A N 1
ATOM 705 C CA . LYS A 1 85 ? 22.729 -6.647 -38.549 1.00 87.19 85 LYS A CA 1
ATOM 706 C C . LYS A 1 85 ? 22.023 -7.135 -39.815 1.00 87.19 85 LYS A C 1
ATOM 708 O O . LYS A 1 85 ? 22.698 -7.405 -40.809 1.00 87.1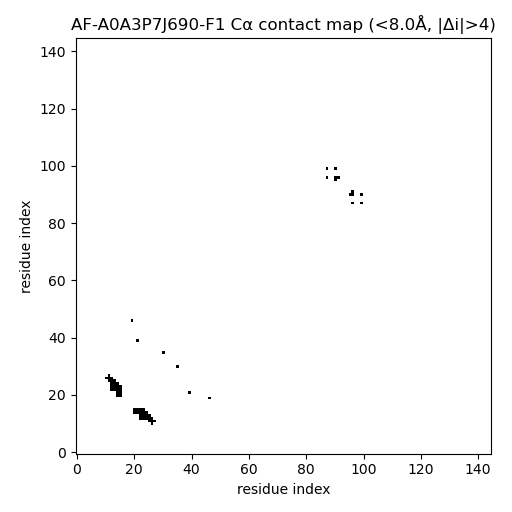9 85 LYS A O 1
ATOM 713 N N . ALA A 1 86 ? 20.694 -7.246 -39.794 1.00 86.31 86 ALA A N 1
ATOM 714 C CA . ALA A 1 86 ? 19.899 -7.600 -40.968 1.00 86.31 86 ALA A CA 1
ATOM 715 C C . ALA A 1 86 ? 19.970 -6.509 -42.050 1.00 86.31 86 ALA A C 1
ATOM 717 O O . ALA A 1 86 ? 20.286 -6.822 -43.197 1.00 86.31 86 ALA A O 1
ATOM 718 N N . ALA A 1 87 ? 19.792 -5.238 -41.674 1.00 84.62 87 ALA A N 1
ATOM 719 C CA . ALA A 1 87 ? 19.886 -4.098 -42.585 1.00 84.62 87 ALA A CA 1
ATOM 720 C C . ALA A 1 87 ? 21.279 -3.985 -43.227 1.00 84.62 87 ALA A C 1
ATOM 722 O O . ALA A 1 87 ? 21.394 -3.823 -44.439 1.00 84.62 87 ALA A O 1
ATOM 723 N N . ARG A 1 88 ? 22.355 -4.171 -42.447 1.00 82.19 88 ARG A N 1
ATOM 724 C CA . ARG A 1 88 ? 23.733 -4.153 -42.968 1.00 82.19 88 ARG A CA 1
ATOM 725 C C . ARG A 1 88 ? 23.990 -5.275 -43.975 1.00 82.19 88 ARG A C 1
ATOM 727 O O . ARG A 1 88 ? 24.654 -5.043 -44.980 1.00 82.19 88 ARG A O 1
ATOM 734 N N . LYS A 1 89 ? 23.474 -6.483 -43.719 1.00 84.00 89 LYS A N 1
ATOM 735 C CA . LYS A 1 89 ? 23.571 -7.603 -44.671 1.00 84.00 89 LYS A CA 1
ATOM 736 C C . LYS A 1 89 ? 22.796 -7.321 -45.959 1.00 84.00 89 LYS A C 1
ATOM 738 O O . LYS A 1 89 ? 23.287 -7.660 -47.028 1.00 84.00 89 LYS A O 1
ATOM 743 N N . GLN A 1 90 ? 21.620 -6.700 -45.859 1.00 82.00 90 GLN A N 1
ATOM 744 C CA . GLN A 1 90 ? 20.816 -6.325 -47.022 1.00 82.00 90 GLN A CA 1
ATOM 745 C C . GLN A 1 90 ? 21.505 -5.250 -47.868 1.00 82.00 90 GLN A C 1
ATOM 747 O O . GLN A 1 90 ? 21.678 -5.469 -49.060 1.00 82.00 90 GLN A O 1
ATOM 752 N N . ALA A 1 91 ? 21.996 -4.159 -47.273 1.00 79.81 91 ALA A N 1
ATOM 753 C CA . ALA A 1 91 ? 22.712 -3.121 -48.024 1.00 79.81 91 ALA A CA 1
ATOM 754 C C . ALA A 1 91 ? 24.033 -3.596 -48.632 1.00 79.81 91 ALA A C 1
ATOM 756 O O . ALA A 1 91 ? 24.391 -3.157 -49.720 1.00 79.81 91 ALA A O 1
ATOM 757 N N . ALA A 1 92 ? 24.746 -4.517 -47.974 1.00 79.19 92 ALA A N 1
ATOM 758 C CA . ALA A 1 92 ? 25.927 -5.144 -48.565 1.00 79.19 92 ALA A CA 1
ATOM 759 C C . ALA A 1 92 ? 25.583 -5.992 -49.806 1.00 79.19 92 ALA A C 1
ATOM 761 O O . ALA A 1 92 ? 26.424 -6.143 -50.686 1.00 79.19 92 ALA A O 1
ATOM 762 N N . ALA A 1 93 ? 24.358 -6.526 -49.889 1.00 79.31 93 ALA A N 1
ATOM 763 C CA . ALA A 1 93 ? 23.874 -7.268 -51.051 1.00 79.31 93 ALA A CA 1
ATOM 764 C C . ALA A 1 93 ? 23.311 -6.357 -52.162 1.00 79.31 93 ALA A C 1
ATOM 766 O O . ALA A 1 93 ? 23.394 -6.726 -53.330 1.00 79.31 93 ALA A O 1
ATOM 767 N N . THR A 1 94 ? 22.756 -5.184 -51.829 1.00 77.12 94 THR A N 1
ATOM 768 C CA . THR A 1 94 ? 22.166 -4.231 -52.796 1.00 77.12 94 THR A CA 1
ATOM 769 C C . THR A 1 94 ? 23.071 -3.057 -53.188 1.00 77.12 94 THR A C 1
ATOM 771 O O . THR A 1 94 ? 22.706 -2.298 -54.080 1.00 77.12 94 THR A O 1
ATOM 774 N N . GLY A 1 95 ? 24.239 -2.887 -52.558 1.00 64.88 95 GLY A N 1
ATOM 775 C CA . GLY A 1 95 ? 25.198 -1.816 -52.873 1.00 64.88 95 GLY A CA 1
ATOM 776 C C . GLY A 1 95 ? 24.830 -0.422 -52.338 1.00 64.88 95 GLY A C 1
ATOM 777 O O . GLY A 1 95 ? 25.492 0.548 -52.686 1.00 64.88 95 GLY A O 1
ATOM 778 N N . GLN A 1 96 ? 23.807 -0.306 -51.482 1.00 61.06 96 GLN A N 1
ATOM 779 C CA . GLN A 1 96 ? 23.313 0.960 -50.905 1.00 61.06 96 GLN A CA 1
ATOM 780 C C . GLN A 1 96 ? 23.919 1.246 -49.519 1.00 61.06 96 GLN A C 1
ATOM 782 O O . GLN A 1 96 ? 23.216 1.402 -48.520 1.00 61.06 96 GLN A O 1
ATOM 787 N N . THR A 1 97 ? 25.246 1.243 -49.414 1.00 59.53 97 THR A N 1
ATOM 788 C CA . THR A 1 97 ? 25.935 1.430 -48.123 1.00 59.53 97 THR A CA 1
ATOM 789 C C . THR A 1 97 ? 25.875 2.869 -47.605 1.00 59.53 97 THR A C 1
ATOM 791 O O . THR A 1 97 ? 25.798 3.061 -46.392 1.00 59.53 97 THR A O 1
ATOM 794 N N . GLU A 1 98 ? 25.844 3.862 -48.498 1.00 58.12 98 GLU A N 1
ATOM 795 C CA . GLU A 1 98 ? 25.825 5.295 -48.153 1.00 58.12 98 GLU A CA 1
ATOM 796 C C . GLU A 1 98 ? 24.496 5.738 -47.506 1.00 58.12 98 GLU A C 1
ATOM 798 O O . GLU A 1 98 ? 24.495 6.512 -46.546 1.00 58.12 98 GLU A O 1
ATOM 803 N N . ASP A 1 99 ? 23.363 5.175 -47.944 1.00 60.31 99 ASP A N 1
ATOM 804 C CA . ASP A 1 99 ? 22.033 5.490 -47.396 1.00 60.31 99 ASP A CA 1
ATOM 805 C C . ASP A 1 99 ? 21.876 5.034 -45.933 1.00 60.31 99 ASP A C 1
ATOM 807 O O . ASP A 1 99 ? 21.228 5.701 -45.118 1.00 60.31 99 ASP A O 1
ATOM 811 N N . ILE A 1 100 ? 22.514 3.916 -45.562 1.00 62.56 100 ILE A N 1
ATOM 812 C CA . ILE A 1 100 ? 22.521 3.418 -44.179 1.00 62.56 100 ILE A CA 1
ATOM 813 C C . ILE A 1 100 ? 23.333 4.334 -43.263 1.00 62.56 100 ILE A C 1
ATOM 815 O O . ILE A 1 100 ? 22.943 4.559 -42.115 1.00 62.56 100 ILE A O 1
ATOM 819 N N . GLU A 1 101 ? 24.471 4.835 -43.733 1.00 62.28 101 GLU A N 1
ATOM 820 C CA . GLU A 1 101 ? 25.378 5.644 -42.920 1.00 62.28 101 GLU A CA 1
ATOM 821 C C . GLU A 1 101 ? 24.755 7.009 -42.596 1.00 62.28 101 GLU A C 1
ATOM 823 O O . GLU A 1 101 ? 24.729 7.420 -41.435 1.00 62.28 101 GLU A O 1
ATOM 828 N N . ASN A 1 102 ? 24.096 7.623 -43.582 1.00 64.88 102 ASN A N 1
ATOM 829 C CA . ASN A 1 102 ? 23.333 8.858 -43.405 1.00 64.88 102 ASN A CA 1
ATOM 830 C C . ASN A 1 102 ? 22.121 8.676 -42.461 1.00 64.88 102 ASN A C 1
ATOM 832 O O . ASN A 1 102 ? 21.837 9.529 -41.618 1.00 64.88 102 ASN A O 1
ATOM 836 N N . SER A 1 103 ? 21.431 7.529 -42.529 1.00 67.81 103 SER A N 1
ATOM 837 C CA . SER A 1 103 ? 20.345 7.205 -41.590 1.00 67.81 103 SER A CA 1
ATOM 838 C C . SER A 1 103 ? 20.841 7.098 -40.143 1.00 67.81 103 SER A C 1
ATOM 840 O O . SER A 1 103 ? 20.177 7.588 -39.230 1.00 67.81 103 SER A O 1
ATOM 842 N N . LYS A 1 104 ? 22.012 6.487 -39.917 1.00 71.69 104 LYS A N 1
ATOM 843 C CA . LYS A 1 104 ? 22.601 6.359 -38.573 1.00 71.69 104 LYS A CA 1
ATOM 844 C C . LYS A 1 104 ? 23.028 7.705 -37.993 1.00 71.69 104 LYS A C 1
ATOM 846 O O . LYS A 1 104 ? 22.867 7.909 -36.790 1.00 71.69 104 LYS A O 1
ATOM 851 N N . GLU A 1 105 ? 23.561 8.603 -38.820 1.00 69.06 105 GLU A N 1
ATOM 852 C CA . GLU A 1 105 ? 23.928 9.968 -38.419 1.00 69.06 105 GLU A CA 1
ATOM 853 C C . GLU A 1 105 ? 22.688 10.739 -37.936 1.00 69.06 105 GLU A C 1
ATOM 855 O O . GLU A 1 105 ? 22.671 11.302 -36.840 1.00 69.06 105 GLU A O 1
ATOM 860 N N . LYS A 1 106 ? 21.591 10.646 -38.697 1.00 67.69 106 LYS A N 1
ATOM 861 C CA . LYS A 1 106 ? 20.313 11.293 -38.378 1.00 67.69 106 LYS A CA 1
ATOM 862 C C . LYS A 1 106 ? 19.679 10.749 -37.092 1.00 67.69 106 LYS A C 1
ATOM 864 O O . LYS A 1 106 ? 19.199 11.521 -36.261 1.00 67.69 106 LYS A O 1
ATOM 869 N N . ASP A 1 107 ? 19.729 9.433 -36.883 1.00 74.25 107 ASP A N 1
ATOM 870 C CA . ASP A 1 107 ? 19.243 8.795 -35.653 1.00 74.25 107 ASP A CA 1
ATOM 871 C C . ASP A 1 107 ? 20.055 9.217 -34.413 1.00 74.25 107 ASP A C 1
ATOM 873 O O . ASP A 1 107 ? 19.487 9.402 -33.330 1.00 74.25 107 ASP A O 1
ATOM 877 N N . ARG A 1 108 ? 21.378 9.409 -34.552 1.00 75.56 108 ARG A N 1
ATOM 878 C CA . ARG A 1 108 ? 22.244 9.931 -33.475 1.00 75.56 108 ARG A CA 1
ATOM 879 C C . ARG A 1 108 ? 21.899 11.372 -33.123 1.00 75.56 108 ARG A C 1
ATOM 881 O O . ARG A 1 108 ? 21.799 11.700 -31.939 1.00 75.56 108 ARG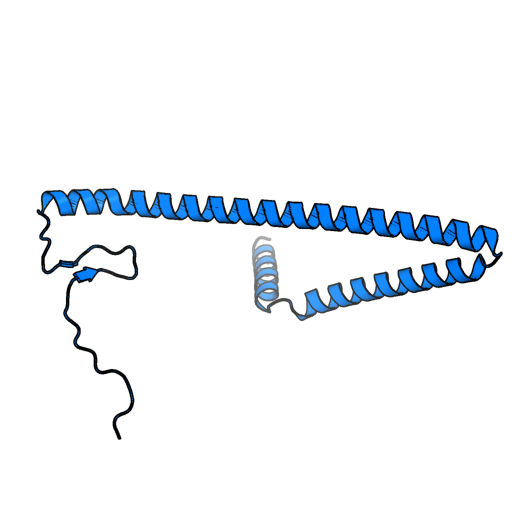 A O 1
ATOM 888 N N . GLU A 1 109 ? 21.679 12.213 -34.127 1.00 74.94 109 GLU A N 1
ATOM 889 C CA . GLU A 1 109 ? 21.322 13.619 -33.932 1.00 74.94 109 GLU A CA 1
ATOM 890 C C . GLU A 1 109 ? 19.974 13.763 -33.202 1.00 74.94 109 GLU A C 1
ATOM 892 O O . GLU A 1 109 ? 19.854 14.530 -32.240 1.00 74.94 109 GLU A O 1
ATOM 897 N N . ILE A 1 110 ? 18.977 12.949 -33.573 1.00 74.19 110 ILE A N 1
ATOM 898 C CA . ILE A 1 110 ? 17.668 12.897 -32.901 1.00 74.19 110 ILE A CA 1
ATOM 899 C C . ILE A 1 110 ? 17.812 12.459 -31.435 1.00 74.19 110 IL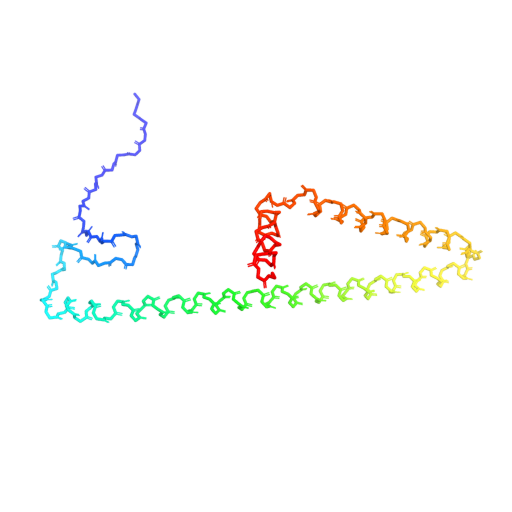E A C 1
ATOM 901 O O . ILE A 1 110 ? 17.195 13.061 -30.550 1.00 74.19 110 ILE A O 1
ATOM 905 N N . ALA A 1 111 ? 18.634 11.442 -31.154 1.00 76.81 111 ALA A N 1
ATOM 906 C CA . ALA A 1 111 ? 18.877 10.964 -29.793 1.00 76.81 111 ALA A CA 1
ATOM 907 C C . ALA A 1 111 ? 19.538 12.040 -28.912 1.00 76.81 111 ALA A C 1
ATOM 909 O O . ALA A 1 111 ? 19.040 12.326 -27.820 1.00 76.81 111 ALA A O 1
ATOM 910 N N . MET A 1 112 ? 20.587 12.703 -29.414 1.00 73.19 112 MET A N 1
ATOM 911 C CA . MET A 1 112 ? 21.250 13.815 -28.717 1.00 73.19 112 MET A CA 1
ATOM 912 C C . MET A 1 112 ? 20.285 14.964 -28.426 1.00 73.19 112 MET A C 1
ATOM 914 O O . MET A 1 112 ? 20.293 15.536 -27.331 1.00 73.19 112 MET A O 1
ATOM 918 N N . ASN A 1 113 ? 19.429 15.306 -29.389 1.00 74.94 113 ASN A N 1
ATOM 919 C CA . ASN A 1 113 ? 18.474 16.390 -29.211 1.00 74.94 113 ASN A CA 1
ATOM 920 C C . ASN A 1 113 ? 17.412 16.021 -28.162 1.00 74.94 113 ASN A C 1
ATOM 922 O O . ASN A 1 113 ? 17.095 16.827 -27.288 1.00 74.94 113 ASN A O 1
ATOM 926 N N . ARG A 1 114 ? 16.924 14.774 -28.166 1.00 73.81 114 ARG A N 1
ATOM 927 C CA . ARG A 1 114 ? 15.978 14.273 -27.158 1.00 73.81 114 ARG A CA 1
ATOM 928 C C . ARG A 1 114 ? 16.556 14.343 -25.743 1.00 73.81 114 ARG A C 1
ATOM 930 O O . ARG A 1 114 ? 15.869 14.808 -24.837 1.00 73.81 114 ARG A O 1
ATOM 937 N N . GLU A 1 115 ? 17.810 13.943 -25.544 1.00 69.00 115 GLU A N 1
ATOM 938 C CA . GLU A 1 115 ? 18.480 14.054 -24.240 1.00 69.00 115 GLU A CA 1
ATOM 939 C C . GLU A 1 115 ? 18.637 15.507 -23.788 1.00 69.00 115 GLU A C 1
ATOM 941 O O . GLU A 1 115 ? 18.387 15.835 -22.623 1.00 69.00 115 GLU A O 1
ATOM 946 N N . ARG A 1 116 ? 18.990 16.400 -24.719 1.00 74.06 116 ARG A N 1
ATOM 947 C CA . ARG A 1 116 ? 19.085 17.839 -24.461 1.00 74.06 116 ARG A CA 1
ATOM 948 C C . ARG A 1 116 ? 17.740 18.411 -24.005 1.00 74.06 116 ARG A C 1
ATOM 950 O O . ARG A 1 116 ? 17.701 19.126 -23.004 1.00 74.06 116 ARG A O 1
ATOM 957 N N . TRP A 1 117 ? 16.645 18.043 -24.669 1.00 71.88 117 TRP A N 1
ATOM 958 C CA . TRP A 1 117 ? 15.286 18.450 -24.297 1.00 71.88 117 TRP A CA 1
ATOM 959 C C . TRP A 1 117 ? 14.846 17.892 -22.943 1.00 71.88 117 TRP A C 1
ATOM 961 O O . TRP A 1 117 ? 14.304 18.637 -22.130 1.00 71.88 117 TRP A O 1
ATOM 971 N N . VAL A 1 118 ? 15.132 16.620 -22.649 1.00 70.69 118 VAL A N 1
ATOM 972 C CA . VAL A 1 118 ? 14.842 16.015 -21.336 1.00 70.69 118 VAL A CA 1
ATOM 973 C C . VAL A 1 118 ? 15.605 16.735 -20.223 1.00 70.69 118 VAL A C 1
ATOM 975 O O . VAL A 1 118 ? 15.042 16.995 -19.159 1.00 70.69 118 VAL A O 1
ATOM 978 N N . LYS A 1 119 ? 16.870 17.099 -20.462 1.00 71.00 119 LYS A N 1
ATOM 979 C CA . LYS A 1 119 ? 17.698 17.843 -19.505 1.00 71.00 119 LYS A CA 1
ATOM 980 C C . LYS A 1 119 ? 17.146 19.246 -19.248 1.00 71.00 119 LYS A C 1
ATOM 982 O O . LYS A 1 119 ? 17.048 19.645 -18.092 1.00 71.00 119 LYS A O 1
ATOM 987 N N . ILE A 1 120 ? 16.735 19.958 -20.298 1.00 71.12 120 ILE A N 1
ATOM 988 C CA . ILE A 1 120 ? 16.087 21.274 -20.185 1.00 71.12 120 ILE A CA 1
ATOM 989 C C . ILE A 1 120 ? 14.770 21.155 -19.411 1.00 71.12 120 ILE A C 1
ATOM 991 O O . ILE A 1 120 ? 14.554 21.888 -18.450 1.00 71.12 120 ILE A O 1
ATOM 995 N N . PHE A 1 121 ? 13.919 20.191 -19.763 1.00 66.31 121 PHE A N 1
ATOM 996 C CA . PHE A 1 121 ? 12.625 19.999 -19.112 1.00 66.31 121 PHE A CA 1
ATOM 997 C C . PHE A 1 121 ? 12.765 19.656 -17.622 1.00 66.31 121 PHE A C 1
ATOM 999 O O . PHE A 1 121 ? 12.022 20.181 -16.799 1.00 66.31 121 PHE A O 1
ATOM 1006 N N . ARG A 1 122 ? 13.767 18.849 -17.244 1.00 64.31 122 ARG A N 1
ATOM 1007 C CA . ARG A 1 122 ? 14.085 18.553 -15.835 1.00 64.31 122 ARG A CA 1
ATOM 1008 C C . ARG A 1 122 ? 14.490 19.789 -15.034 1.00 64.31 122 ARG A C 1
ATOM 1010 O O . ARG A 1 122 ? 14.135 19.878 -13.867 1.00 64.31 122 ARG A O 1
ATOM 1017 N N . VAL A 1 123 ? 15.229 20.714 -15.645 1.00 67.25 123 VAL A N 1
ATOM 1018 C CA . VAL A 1 123 ? 15.658 21.966 -14.999 1.00 67.25 123 VAL A CA 1
ATOM 1019 C C . VAL A 1 123 ? 14.485 22.937 -14.856 1.00 67.25 123 VAL A C 1
ATOM 1021 O O . VAL A 1 123 ? 14.344 23.573 -13.820 1.00 67.25 123 VAL A O 1
ATOM 1024 N N . VAL A 1 124 ? 13.615 23.020 -15.864 1.00 63.66 124 VAL A N 1
ATOM 1025 C CA . VAL A 1 124 ? 12.481 23.961 -15.888 1.00 63.66 124 VAL A CA 1
ATOM 1026 C C . VAL A 1 124 ? 11.287 23.467 -15.057 1.00 63.66 124 VAL A C 1
ATOM 1028 O O . VAL A 1 124 ? 10.554 24.274 -14.498 1.00 63.66 124 VAL A O 1
ATOM 1031 N N . SER A 1 125 ? 11.102 22.149 -14.935 1.00 55.22 125 SER A N 1
ATOM 1032 C CA . SER A 1 125 ? 10.029 21.524 -14.146 1.00 55.22 125 SER A CA 1
ATOM 1033 C C . SER A 1 125 ? 10.425 21.226 -12.690 1.00 55.22 125 SER A C 1
ATOM 1035 O O . SER A 1 125 ? 9.625 20.639 -11.955 1.00 55.22 125 SER A O 1
ATOM 1037 N N . ALA A 1 126 ? 11.643 21.575 -12.262 1.00 52.94 126 ALA A N 1
ATOM 1038 C CA . ALA A 1 126 ? 12.066 21.384 -10.880 1.00 52.94 126 ALA A CA 1
ATOM 1039 C C . ALA A 1 126 ? 11.219 22.276 -9.946 1.00 52.94 126 ALA A C 1
ATOM 1041 O O . ALA A 1 126 ? 11.112 23.481 -10.187 1.00 52.94 126 ALA A O 1
ATOM 1042 N N . PRO A 1 127 ? 10.596 21.723 -8.888 1.00 57.47 127 PRO A N 1
ATOM 1043 C CA . PRO A 1 127 ? 9.793 22.516 -7.968 1.00 57.47 127 PRO A CA 1
ATOM 1044 C C . PRO A 1 127 ? 10.675 23.570 -7.287 1.00 57.47 127 PRO A C 1
ATOM 1046 O O . PRO A 1 127 ? 11.774 23.263 -6.826 1.00 57.47 127 PRO A O 1
ATOM 1049 N N . ILE A 1 128 ? 10.166 24.804 -7.174 1.00 57.56 128 ILE A N 1
ATOM 1050 C CA . ILE A 1 128 ? 10.854 25.977 -6.587 1.00 57.56 128 ILE A CA 1
ATOM 1051 C C . ILE A 1 128 ? 11.483 25.653 -5.212 1.00 57.56 128 ILE A C 1
ATOM 1053 O O . ILE A 1 128 ? 12.522 26.203 -4.856 1.00 57.56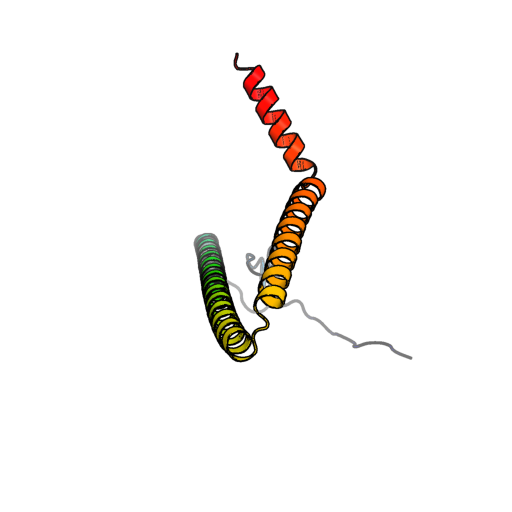 128 ILE A O 1
ATOM 1057 N N . SER A 1 129 ? 10.919 24.681 -4.485 1.00 54.94 129 SER A N 1
ATOM 1058 C CA . SER A 1 129 ? 11.438 24.145 -3.219 1.00 54.94 129 SER A CA 1
ATOM 1059 C C . SER A 1 129 ? 12.902 23.675 -3.264 1.00 54.94 129 SER A C 1
ATOM 1061 O O . SER A 1 129 ? 13.611 23.850 -2.278 1.00 54.94 129 SER A O 1
ATOM 1063 N N . GLN A 1 130 ? 13.387 23.115 -4.380 1.00 54.62 130 GLN A N 1
ATOM 1064 C CA . GLN A 1 130 ? 14.780 22.643 -4.479 1.00 54.62 130 GLN A CA 1
ATOM 1065 C C . GLN A 1 130 ? 15.790 23.795 -4.550 1.00 54.62 130 GLN A C 1
ATOM 1067 O O . GLN A 1 130 ? 16.917 23.666 -4.075 1.00 54.62 130 GLN A O 1
ATOM 1072 N N . TYR A 1 131 ? 15.390 24.949 -5.090 1.00 55.12 131 TYR A N 1
ATOM 1073 C CA . TYR A 1 131 ? 16.248 26.133 -5.112 1.00 55.12 131 TYR A CA 1
ATOM 1074 C C . TYR A 1 131 ? 16.376 26.769 -3.726 1.00 55.12 131 TYR A C 1
ATOM 1076 O O . TYR A 1 131 ? 17.446 27.271 -3.391 1.00 55.12 131 TYR A O 1
ATOM 1084 N N . VAL A 1 132 ? 15.327 26.690 -2.900 1.00 55.97 132 VAL A N 1
ATOM 1085 C CA . VAL A 1 132 ? 15.338 27.200 -1.520 1.00 55.97 132 VAL A CA 1
ATOM 1086 C C . VAL A 1 132 ? 16.245 26.350 -0.624 1.00 55.97 132 VAL A C 1
ATOM 1088 O O . VAL A 1 132 ? 17.032 26.917 0.127 1.00 55.97 132 VAL A O 1
ATOM 1091 N N . GLU A 1 133 ? 16.232 25.018 -0.754 1.00 54.81 133 GLU A N 1
ATOM 1092 C CA . GLU A 1 133 ? 17.158 24.141 -0.010 1.00 54.81 133 GLU A CA 1
ATOM 1093 C C . GLU A 1 133 ? 18.627 24.383 -0.377 1.00 54.81 133 GLU A C 1
ATOM 1095 O O . GLU A 1 133 ? 19.480 24.465 0.505 1.00 54.81 133 GLU A O 1
ATOM 1100 N N . ILE A 1 134 ? 18.935 24.557 -1.667 1.00 58.09 134 ILE A N 1
ATOM 1101 C CA . ILE A 1 134 ? 20.307 24.834 -2.117 1.00 58.09 134 ILE A CA 1
ATOM 1102 C C . ILE A 1 134 ? 20.774 26.220 -1.640 1.00 58.09 134 ILE A C 1
ATOM 1104 O O . ILE A 1 134 ? 21.942 26.380 -1.275 1.00 58.09 134 ILE A O 1
ATOM 1108 N N . LEU A 1 135 ? 19.888 27.224 -1.623 1.00 57.38 135 LEU A N 1
ATOM 1109 C CA . LEU A 1 135 ? 20.216 28.558 -1.111 1.00 57.38 135 LEU A CA 1
ATOM 1110 C C . LEU A 1 135 ? 20.437 28.533 0.408 1.00 57.38 135 LEU A C 1
ATOM 1112 O O . LEU A 1 135 ? 21.418 29.100 0.883 1.00 57.38 135 LEU A O 1
ATOM 1116 N N . LEU A 1 136 ? 19.580 27.828 1.154 1.00 57.50 136 LEU A N 1
ATOM 1117 C CA . LEU A 1 136 ? 19.709 27.657 2.603 1.00 57.50 136 LEU A CA 1
ATOM 1118 C C . LEU A 1 136 ? 20.988 26.896 2.975 1.00 57.50 136 LEU A C 1
ATOM 1120 O O . LEU A 1 136 ? 21.686 27.322 3.890 1.00 57.50 136 LEU A O 1
ATOM 1124 N N . ALA A 1 137 ? 21.354 25.853 2.224 1.00 58.41 137 ALA A N 1
ATOM 1125 C CA . ALA A 1 137 ? 22.596 25.108 2.433 1.00 58.41 137 ALA A CA 1
ATOM 1126 C C . ALA A 1 137 ? 23.853 25.964 2.176 1.00 58.41 137 ALA A C 1
ATOM 1128 O O . ALA A 1 137 ? 24.845 25.859 2.902 1.00 58.41 137 ALA A O 1
ATOM 1129 N N . LYS A 1 138 ? 23.819 26.855 1.174 1.00 60.19 138 LYS A N 1
ATOM 1130 C CA . LYS A 1 138 ? 24.915 27.806 0.908 1.00 60.19 138 LYS A CA 1
ATOM 1131 C C . LYS A 1 138 ? 25.001 28.907 1.964 1.00 60.19 138 LYS A C 1
ATOM 1133 O O . LYS A 1 138 ? 26.105 29.254 2.369 1.00 60.19 138 LYS A O 1
ATOM 1138 N N . LEU A 1 139 ? 23.865 29.414 2.445 1.00 57.16 139 LEU A N 1
ATOM 1139 C CA . LEU A 1 139 ? 23.815 30.381 3.546 1.00 57.16 139 LEU A CA 1
ATOM 1140 C C . LEU A 1 139 ? 24.285 29.769 4.874 1.00 57.16 139 LEU A C 1
ATOM 1142 O O . LEU A 1 139 ? 24.977 30.445 5.628 1.00 57.16 139 LEU A O 1
ATOM 1146 N N . SER A 1 140 ? 23.990 28.497 5.156 1.00 56.88 140 SER A N 1
ATOM 1147 C CA . SER A 1 140 ? 24.523 27.820 6.347 1.00 56.88 140 SER A CA 1
ATOM 1148 C C . SER A 1 140 ? 26.031 27.574 6.264 1.00 56.88 140 SER A C 1
ATOM 1150 O O . SER A 1 140 ? 26.714 27.674 7.276 1.00 56.88 140 SER A O 1
ATOM 1152 N N . PHE A 1 141 ? 26.565 27.303 5.069 1.00 57.78 141 PHE A N 1
ATOM 1153 C CA . PHE A 1 141 ? 28.003 27.092 4.871 1.00 57.78 141 PHE A CA 1
ATOM 1154 C C . PHE A 1 141 ? 28.806 28.400 4.980 1.00 57.78 141 PHE A C 1
ATOM 1156 O O . PHE A 1 141 ? 29.929 28.389 5.470 1.00 57.78 141 PHE A O 1
ATOM 1163 N N . LEU A 1 142 ? 28.216 29.534 4.583 1.00 56.94 142 LEU A N 1
ATOM 1164 C CA . LEU A 1 142 ? 28.842 30.857 4.704 1.00 56.94 142 LEU A CA 1
ATOM 1165 C C . LEU A 1 142 ? 28.829 31.421 6.135 1.00 56.94 142 LEU A C 1
ATOM 1167 O O . LEU A 1 142 ? 29.614 32.307 6.429 1.00 56.94 142 LEU A O 1
ATOM 1171 N N . ASN A 1 143 ? 27.946 30.923 7.009 1.00 50.62 143 ASN A N 1
ATOM 1172 C CA . ASN A 1 143 ? 27.890 31.301 8.428 1.00 50.62 143 ASN A CA 1
ATOM 1173 C C . ASN A 1 143 ? 28.765 30.402 9.330 1.00 50.62 143 ASN A C 1
ATOM 1175 O O . ASN A 1 143 ? 28.747 30.559 10.549 1.00 50.62 143 ASN A O 1
ATOM 1179 N N . PHE A 1 144 ? 29.490 29.439 8.748 1.00 52.09 144 PHE A N 1
ATOM 1180 C CA . PHE A 1 144 ? 30.393 28.520 9.456 1.00 52.09 144 PHE A CA 1
ATOM 1181 C C . PHE A 1 144 ? 31.879 28.748 9.096 1.00 52.09 144 PHE A C 1
ATOM 1183 O O . PHE A 1 144 ? 32.735 27.935 9.445 1.00 52.09 144 PHE A O 1
ATOM 1190 N N . ILE A 1 145 ? 32.183 29.855 8.409 1.00 51.50 145 ILE A N 1
ATOM 1191 C CA . ILE A 1 145 ? 33.527 30.411 8.174 1.00 51.50 145 ILE A CA 1
ATOM 1192 C C . ILE A 1 145 ? 33.539 31.812 8.779 1.00 51.50 145 ILE A C 1
ATOM 1194 O O . ILE A 1 145 ? 34.544 32.153 9.439 1.00 51.50 145 ILE A O 1
#

Secondary structure (DSSP, 8-state):
---S--------EEESSSSS--EEEESS----HHHHHHHHHHHHHHHHHHHHHHHHHHHHHHHHHHHHHHHHHHHHHHHHHHHHHHHHHHHHHHT-HHHHHHHHHHHHHHHHHHHHHHHHHHHHTS-THHHHHHHHHHHHHHT--

Mean predicted aligned error: 15.23 Å

Organism: Strongylus vulgaris (NCBI:txid40348)

pLDDT: mean 80.65, std 14.2, range [50.62, 96.19]